Protein AF-A0A1I4VKV7-F1 (afdb_monomer_lite)

Structure (mmCIF, N/CA/C/O backbone):
data_AF-A0A1I4VKV7-F1
#
_entry.id   AF-A0A1I4VKV7-F1
#
loop_
_atom_site.group_PDB
_atom_site.id
_atom_site.type_symbol
_atom_site.label_atom_id
_atom_site.label_alt_id
_atom_site.label_comp_id
_atom_site.label_asym_id
_atom_site.label_entity_id
_atom_site.label_seq_id
_atom_site.pdbx_PDB_ins_code
_atom_site.Cartn_x
_atom_site.Cartn_y
_atom_site.Cartn_z
_atom_site.occupancy
_atom_site.B_iso_or_equiv
_atom_site.auth_seq_id
_atom_site.auth_comp_id
_atom_site.auth_asym_id
_atom_site.auth_atom_id
_atom_site.pdbx_PDB_model_num
ATOM 1 N N . MET A 1 1 ? -0.932 -5.532 -17.128 1.00 35.91 1 MET A N 1
ATOM 2 C CA . MET A 1 1 ? -1.537 -6.774 -16.592 1.00 35.91 1 MET A CA 1
ATOM 3 C C . MET A 1 1 ? -2.870 -6.397 -15.958 1.00 35.91 1 MET A C 1
ATOM 5 O O . MET A 1 1 ? -2.948 -5.360 -15.321 1.00 35.91 1 MET A O 1
ATOM 9 N N . ILE A 1 2 ? -3.934 -7.135 -16.269 1.00 40.56 2 ILE A N 1
ATOM 10 C CA . ILE A 1 2 ? -5.334 -6.765 -16.006 1.00 40.56 2 ILE A CA 1
ATOM 11 C C . ILE A 1 2 ? -5.596 -6.675 -14.499 1.00 40.56 2 ILE A C 1
ATOM 13 O O . ILE A 1 2 ? -5.313 -7.637 -13.786 1.00 40.56 2 ILE A O 1
ATOM 17 N N . LEU A 1 3 ? -6.176 -5.548 -14.067 1.00 49.59 3 LEU A N 1
ATOM 18 C CA . LEU A 1 3 ? -6.742 -5.288 -12.740 1.00 49.59 3 LEU A CA 1
ATOM 19 C C . LEU A 1 3 ? -7.659 -6.441 -12.326 1.00 49.59 3 LEU A C 1
ATOM 21 O O . LEU A 1 3 ? -8.865 -6.422 -12.574 1.00 49.59 3 LEU A O 1
ATOM 25 N N . LYS A 1 4 ? -7.099 -7.481 -11.706 1.00 52.97 4 LYS A N 1
ATOM 26 C CA . LYS A 1 4 ? -7.866 -8.690 -11.398 1.00 52.97 4 LYS A CA 1
ATOM 27 C C . LYS A 1 4 ? -8.897 -8.475 -10.293 1.00 52.97 4 LYS A C 1
ATOM 29 O O . LYS A 1 4 ? -9.607 -9.423 -9.974 1.00 52.97 4 LYS A O 1
ATOM 34 N N . ASN A 1 5 ? -9.032 -7.265 -9.733 1.00 72.25 5 ASN A N 1
ATOM 35 C CA . ASN A 1 5 ? -10.116 -6.975 -8.802 1.00 72.25 5 ASN A CA 1
ATOM 36 C C . ASN A 1 5 ? -10.352 -5.471 -8.507 1.00 72.25 5 ASN A C 1
ATOM 38 O O . ASN A 1 5 ? -10.307 -5.054 -7.351 1.00 72.25 5 ASN A O 1
ATOM 42 N N . GLU A 1 6 ? -10.634 -4.631 -9.518 1.00 81.81 6 GLU A N 1
ATOM 43 C CA . GLU A 1 6 ? -10.930 -3.188 -9.308 1.00 81.81 6 GLU A CA 1
ATOM 44 C C . GLU A 1 6 ? -11.959 -2.931 -8.194 1.00 81.81 6 GLU A C 1
ATOM 46 O O . GLU A 1 6 ? -11.806 -2.015 -7.379 1.00 81.81 6 GLU A O 1
ATOM 51 N N . LYS A 1 7 ? -13.000 -3.773 -8.139 1.00 87.12 7 LYS A N 1
ATOM 52 C CA . LYS A 1 7 ? -14.045 -3.716 -7.116 1.00 87.12 7 LYS A CA 1
ATOM 53 C C . LYS A 1 7 ? -13.469 -3.923 -5.714 1.00 87.12 7 LYS A C 1
ATOM 55 O O . LYS A 1 7 ? -13.688 -3.082 -4.848 1.00 87.12 7 LYS A O 1
ATOM 60 N N . LEU A 1 8 ? -12.682 -4.978 -5.510 1.00 88.56 8 LEU A N 1
ATOM 61 C CA . LEU A 1 8 ? -12.040 -5.263 -4.227 1.00 88.56 8 LEU A CA 1
ATOM 62 C C . LEU A 1 8 ? -11.078 -4.145 -3.806 1.00 88.56 8 LEU A C 1
ATOM 64 O O . LEU A 1 8 ? -11.088 -3.731 -2.650 1.00 88.56 8 LEU A O 1
ATOM 68 N N . HIS A 1 9 ? -10.267 -3.621 -4.731 1.00 89.38 9 HIS A N 1
ATOM 69 C CA . HIS A 1 9 ? -9.362 -2.508 -4.424 1.00 89.38 9 HIS A CA 1
ATOM 70 C C . HIS A 1 9 ? -10.132 -1.281 -3.941 1.00 89.38 9 HIS A C 1
ATOM 72 O O . HIS A 1 9 ? -9.736 -0.637 -2.966 1.00 89.38 9 HIS A O 1
ATOM 78 N N . LYS A 1 10 ? -11.245 -0.968 -4.614 1.00 90.56 10 LYS A N 1
ATOM 79 C CA . LYS A 1 10 ? -12.133 0.125 -4.225 1.00 90.56 10 LYS A CA 1
ATOM 80 C C . LYS A 1 10 ? -12.743 -0.125 -2.845 1.00 90.56 10 LYS A C 1
ATOM 82 O O . LYS A 1 10 ? -12.707 0.784 -2.023 1.00 90.56 10 LYS A O 1
ATOM 87 N N . GLU A 1 11 ? -13.243 -1.329 -2.579 1.00 93.19 11 GLU A N 1
ATOM 88 C CA . GLU A 1 11 ? -13.848 -1.698 -1.292 1.00 93.19 11 GLU A CA 1
ATOM 89 C C . GLU A 1 11 ? -12.845 -1.616 -0.132 1.00 93.19 11 GLU A C 1
ATOM 91 O O . GLU A 1 11 ? -13.139 -1.007 0.898 1.00 93.19 11 GLU A O 1
ATOM 96 N N . ILE A 1 12 ? -11.634 -2.160 -0.307 1.00 93.69 12 ILE A N 1
ATOM 97 C CA . ILE A 1 12 ? -10.568 -2.094 0.704 1.00 93.69 12 ILE A CA 1
ATOM 98 C C . ILE A 1 12 ? -10.178 -0.637 0.966 1.00 93.69 12 ILE A C 1
ATOM 100 O O . ILE A 1 12 ? -10.114 -0.214 2.123 1.00 93.69 12 ILE A O 1
ATOM 104 N N . TYR A 1 13 ? -9.985 0.158 -0.092 1.00 93.06 13 TYR A N 1
ATOM 105 C CA . TYR A 1 13 ? -9.728 1.590 0.040 1.00 93.06 13 TYR A CA 1
ATOM 106 C C . TYR A 1 13 ? -10.848 2.309 0.809 1.00 93.06 13 TYR A C 1
ATOM 108 O O . TYR A 1 13 ? -10.567 3.074 1.734 1.00 93.06 13 TYR A O 1
ATOM 116 N N . GLU A 1 14 ? -12.110 2.085 0.438 1.00 93.88 14 GLU A N 1
ATOM 117 C CA . GLU A 1 14 ? -13.262 2.738 1.066 1.00 93.88 14 GLU A CA 1
ATOM 118 C C . GLU A 1 14 ? -13.357 2.370 2.546 1.00 93.88 14 GLU A C 1
ATOM 120 O O . GLU A 1 14 ? -13.583 3.249 3.383 1.00 93.88 14 GLU A O 1
ATOM 125 N N . LYS A 1 15 ? -13.065 1.112 2.895 1.00 94.00 15 LYS A N 1
ATOM 126 C CA . LYS A 1 15 ? -13.027 0.663 4.286 1.00 94.00 15 LYS A CA 1
ATOM 127 C C . LYS A 1 15 ? -11.924 1.367 5.078 1.00 94.00 15 LYS A C 1
ATOM 129 O O . LYS A 1 15 ? -12.232 1.972 6.103 1.00 94.00 15 LYS A O 1
ATOM 134 N N . ILE A 1 16 ? -10.686 1.398 4.581 1.00 92.69 16 ILE A N 1
ATOM 135 C CA . ILE A 1 16 ? -9.569 2.118 5.228 1.00 92.69 16 ILE A CA 1
ATOM 136 C C . ILE A 1 16 ? -9.897 3.613 5.380 1.00 92.69 16 ILE A C 1
ATOM 138 O O . ILE A 1 16 ? -9.696 4.203 6.447 1.00 92.69 16 ILE A O 1
ATOM 142 N N . SER A 1 17 ? -10.444 4.227 4.326 1.00 92.12 17 SER A N 1
ATOM 143 C CA . SER A 1 17 ? -10.840 5.635 4.332 1.00 92.12 17 SER A CA 1
ATOM 144 C C . SER A 1 17 ? -11.924 5.909 5.374 1.00 92.12 17 SER A C 1
ATOM 146 O O . SER A 1 17 ? -11.853 6.938 6.043 1.00 92.12 17 SER A O 1
ATOM 148 N N . SER A 1 18 ? -12.909 5.018 5.524 1.00 92.75 18 SER A N 1
ATOM 149 C CA . SER A 1 18 ? -13.971 5.150 6.531 1.00 92.75 18 SER A CA 1
ATOM 150 C C . SER A 1 18 ? -13.450 4.981 7.959 1.00 92.75 18 SER A C 1
ATOM 152 O O . SER A 1 18 ? -13.827 5.751 8.835 1.00 92.75 18 SER A O 1
ATOM 154 N N . MET A 1 19 ? -12.531 4.036 8.183 1.00 91.25 19 MET A N 1
ATOM 155 C CA . MET A 1 19 ? -11.998 3.733 9.514 1.00 91.25 19 MET A CA 1
ATOM 156 C C . MET A 1 19 ? -11.124 4.863 10.060 1.00 91.25 19 MET A C 1
ATOM 158 O O . MET A 1 19 ? -11.155 5.148 11.253 1.00 91.25 19 MET A O 1
ATOM 162 N N . TYR A 1 20 ? -10.327 5.504 9.199 1.00 89.44 20 TYR A N 1
ATOM 163 C CA . TYR A 1 20 ? -9.278 6.427 9.648 1.00 89.44 20 TYR A CA 1
ATOM 164 C C . TYR A 1 20 ? -9.369 7.841 9.066 1.00 89.44 20 TYR A C 1
ATOM 166 O O . TYR A 1 20 ? -8.528 8.690 9.394 1.00 89.44 20 TYR A O 1
ATOM 174 N N . GLY A 1 21 ? -10.357 8.115 8.211 1.00 87.31 21 GLY A N 1
ATOM 175 C CA . GLY A 1 21 ? -10.529 9.411 7.548 1.00 87.31 21 GLY A CA 1
ATOM 176 C C . GLY A 1 21 ? -9.414 9.741 6.549 1.00 87.31 21 GLY A C 1
ATOM 177 O O . GLY A 1 21 ? -9.149 10.912 6.283 1.00 87.31 21 GLY A O 1
ATOM 178 N N . ILE A 1 22 ? -8.714 8.728 6.026 1.00 86.62 22 ILE A N 1
ATOM 179 C CA . ILE A 1 22 ? -7.552 8.892 5.141 1.00 86.62 22 ILE A CA 1
ATOM 180 C C . ILE A 1 22 ? -8.019 8.804 3.687 1.00 86.62 22 ILE A C 1
ATOM 182 O O . ILE A 1 22 ? -8.369 7.734 3.197 1.00 86.62 22 ILE A O 1
ATOM 186 N N . LYS A 1 23 ? -7.988 9.930 2.969 1.00 89.38 23 LYS A N 1
ATOM 187 C CA . LYS A 1 23 ? -8.410 10.004 1.561 1.00 89.38 23 LYS A CA 1
ATOM 188 C C . LYS A 1 23 ? -7.207 9.996 0.626 1.00 89.38 23 LYS A C 1
ATOM 190 O O . LYS A 1 23 ? -6.590 11.039 0.442 1.00 89.38 23 LYS A O 1
ATOM 195 N N . PHE A 1 24 ? -6.898 8.866 -0.004 1.00 87.62 24 PHE A N 1
ATOM 196 C CA . PHE A 1 24 ? -5.723 8.704 -0.883 1.00 87.62 24 PHE A CA 1
ATOM 197 C C . PHE A 1 24 ? -5.997 7.948 -2.200 1.00 87.62 24 PHE A C 1
ATOM 199 O O . PHE A 1 24 ? -5.065 7.548 -2.892 1.00 87.62 24 PHE A O 1
ATOM 206 N N . LYS A 1 25 ? -7.274 7.808 -2.597 1.00 87.69 25 LYS A N 1
ATOM 207 C CA . LYS A 1 25 ? -7.693 7.099 -3.826 1.00 87.69 25 LYS A CA 1
ATOM 208 C C . LYS A 1 25 ? -6.964 7.565 -5.084 1.00 87.69 25 LYS A C 1
ATOM 210 O O . LYS A 1 25 ? -6.572 6.752 -5.909 1.00 87.69 25 LYS A O 1
ATOM 215 N N . ALA A 1 26 ? -6.807 8.880 -5.231 1.00 85.44 26 ALA A N 1
ATOM 216 C CA . ALA A 1 26 ? -6.181 9.476 -6.406 1.00 85.44 26 ALA A CA 1
ATOM 217 C C . ALA A 1 26 ? -4.701 9.088 -6.529 1.00 85.44 26 ALA A C 1
ATOM 219 O O . ALA A 1 26 ? -4.215 8.907 -7.637 1.00 85.44 26 ALA A O 1
ATOM 220 N N . GLN A 1 27 ? -4.012 8.931 -5.394 1.00 85.81 27 GLN A N 1
ATOM 221 C CA . GLN A 1 27 ? -2.611 8.518 -5.352 1.00 85.81 27 GLN A CA 1
ATOM 222 C C . GLN A 1 27 ? -2.453 7.007 -5.579 1.00 85.81 27 GLN A C 1
ATOM 224 O O . GLN A 1 27 ? -1.451 6.589 -6.142 1.00 85.81 27 GLN A O 1
ATOM 229 N N . LEU A 1 28 ? -3.446 6.197 -5.186 1.00 86.62 28 LEU A N 1
ATOM 230 C CA . LEU A 1 28 ? -3.481 4.760 -5.494 1.00 86.62 28 LEU A CA 1
ATOM 231 C C . LEU A 1 28 ? -3.716 4.467 -6.979 1.00 86.62 28 LEU A C 1
ATOM 233 O O . LEU A 1 28 ? -3.308 3.412 -7.462 1.00 86.62 28 LEU A O 1
ATOM 237 N N . LYS A 1 29 ? -4.407 5.361 -7.695 1.00 86.31 29 LYS A N 1
ATOM 238 C CA . LYS A 1 29 ? -4.719 5.160 -9.110 1.00 86.31 29 LYS A CA 1
ATOM 239 C C . LYS A 1 29 ? -3.427 5.100 -9.930 1.00 86.31 29 LYS A C 1
ATOM 241 O O . LYS A 1 29 ? -2.612 6.027 -9.881 1.00 86.31 29 LYS A O 1
ATOM 246 N N . ASP A 1 30 ? -3.288 4.023 -10.698 1.00 84.75 30 ASP A N 1
ATOM 247 C CA . ASP A 1 30 ? -2.113 3.720 -11.523 1.00 84.75 30 ASP A CA 1
ATOM 248 C C . ASP A 1 30 ? -0.819 3.587 -10.694 1.00 84.75 30 ASP A C 1
ATOM 250 O O . ASP A 1 30 ? 0.278 3.773 -11.212 1.00 84.75 30 ASP A O 1
ATOM 254 N N . SER A 1 31 ? -0.945 3.316 -9.388 1.00 89.50 31 SER A N 1
ATOM 255 C CA . SER A 1 31 ? 0.186 2.960 -8.527 1.00 89.50 31 SER A CA 1
ATOM 256 C C . SER A 1 31 ? 0.453 1.453 -8.601 1.00 89.50 31 SER A C 1
ATOM 258 O O . SER A 1 31 ? -0.481 0.689 -8.846 1.00 89.50 31 SER A O 1
ATOM 260 N N . PRO A 1 32 ? 1.681 0.999 -8.302 1.00 91.25 32 PRO A N 1
ATOM 261 C CA . PRO A 1 32 ? 2.005 -0.427 -8.255 1.00 91.25 32 PRO A CA 1
ATOM 262 C C . PRO A 1 32 ? 1.440 -1.133 -7.004 1.00 91.25 32 PRO A C 1
ATOM 264 O O . PRO A 1 32 ? 1.747 -2.295 -6.753 1.00 91.25 32 PRO A O 1
ATOM 267 N N . ILE A 1 33 ? 0.641 -0.445 -6.175 1.00 92.25 33 ILE A N 1
ATOM 268 C CA . ILE A 1 33 ? 0.012 -1.046 -4.997 1.00 92.25 33 ILE A CA 1
ATOM 269 C C . ILE A 1 33 ? -1.259 -1.766 -5.416 1.00 92.25 33 ILE A C 1
ATOM 271 O O . ILE A 1 33 ? -2.243 -1.140 -5.819 1.00 92.25 33 ILE A O 1
ATOM 275 N N . GLU A 1 34 ? -1.273 -3.076 -5.193 1.00 91.94 34 GLU A N 1
ATOM 276 C CA . GLU A 1 34 ? -2.446 -3.895 -5.439 1.00 91.94 34 GLU A CA 1
ATOM 277 C C . GLU A 1 34 ? -2.912 -4.634 -4.187 1.00 91.94 34 GLU A C 1
ATOM 279 O O . GLU A 1 34 ? -2.135 -5.337 -3.541 1.00 91.94 34 GLU A O 1
ATOM 284 N N . PHE A 1 35 ? -4.191 -4.480 -3.833 1.00 93.75 35 PHE A N 1
ATOM 285 C CA . PHE A 1 35 ? -4.773 -5.141 -2.670 1.00 93.75 35 PHE A CA 1
ATOM 286 C C . PHE A 1 35 ? -5.344 -6.508 -3.046 1.00 93.75 35 PHE A C 1
ATOM 288 O O . PHE A 1 35 ? -6.061 -6.651 -4.032 1.00 93.75 35 PHE A O 1
ATOM 295 N N . TYR A 1 36 ? -5.098 -7.499 -2.196 1.00 94.06 36 TYR A N 1
ATOM 296 C CA . TYR A 1 36 ? -5.595 -8.861 -2.369 1.00 94.06 36 TYR A CA 1
ATOM 297 C C . TYR A 1 36 ? -6.626 -9.269 -1.317 1.00 94.06 36 TYR A C 1
ATOM 299 O O . TYR A 1 36 ? -7.564 -10.004 -1.615 1.00 94.06 36 TYR A O 1
ATOM 307 N N . LYS A 1 37 ? -6.465 -8.822 -0.068 1.00 94.62 37 LYS A N 1
ATOM 308 C CA . LYS A 1 37 ? -7.399 -9.155 1.011 1.00 94.62 37 LYS A CA 1
ATOM 309 C C . LYS A 1 37 ? -7.335 -8.118 2.119 1.00 94.62 37 LYS A C 1
ATOM 311 O O . LYS A 1 37 ? -6.267 -7.594 2.417 1.00 94.62 37 LYS A O 1
ATOM 316 N N . PHE A 1 38 ? -8.467 -7.887 2.774 1.00 96.44 38 PHE A N 1
ATOM 317 C CA . PHE A 1 38 ? -8.525 -7.167 4.039 1.00 96.44 38 PHE A CA 1
ATOM 318 C C . PHE A 1 38 ? -9.311 -7.996 5.053 1.00 96.44 38 PHE A C 1
ATOM 320 O O . PHE A 1 38 ? -10.353 -8.563 4.722 1.00 96.44 38 PHE A O 1
ATOM 327 N N . SER A 1 39 ? -8.781 -8.167 6.260 1.00 95.94 39 SER A N 1
ATOM 328 C CA . SER A 1 39 ? -9.366 -9.055 7.267 1.00 95.94 39 SER A CA 1
ATOM 329 C C . SER A 1 39 ? -9.169 -8.520 8.673 1.00 95.94 39 SER A C 1
ATOM 331 O O . SER A 1 39 ? -8.154 -7.896 8.972 1.00 95.94 39 SER A O 1
ATOM 333 N N . THR A 1 40 ? -10.129 -8.823 9.537 1.00 95.81 40 THR A N 1
ATOM 334 C CA . THR A 1 40 ? -9.988 -8.687 10.984 1.00 95.81 40 THR A CA 1
ATOM 335 C C . THR A 1 40 ? -9.368 -9.969 11.540 1.00 95.81 40 THR A C 1
ATOM 337 O O . THR A 1 40 ? -9.695 -11.068 11.093 1.00 95.81 40 THR A O 1
ATOM 340 N N . LEU A 1 41 ? -8.449 -9.826 12.487 1.00 95.12 41 LEU A N 1
ATOM 341 C CA . LEU A 1 41 ? -7.753 -10.897 13.182 1.00 95.12 41 LEU A CA 1
ATOM 342 C C . LEU A 1 41 ? -7.971 -10.740 14.683 1.00 95.12 41 LEU A C 1
ATOM 344 O O . LEU A 1 41 ? -7.560 -9.728 15.252 1.00 95.12 41 LEU A O 1
ATOM 348 N N . ASN A 1 42 ? -8.514 -11.776 15.315 1.00 94.69 42 ASN A N 1
ATOM 349 C CA . ASN A 1 42 ? -8.649 -11.847 16.765 1.00 94.69 42 ASN A CA 1
ATOM 350 C C . ASN A 1 42 ? -7.579 -12.779 17.327 1.00 94.69 42 ASN A C 1
ATOM 352 O O . ASN A 1 42 ? -7.457 -13.934 16.916 1.00 94.69 42 ASN A O 1
ATOM 356 N N . ASP A 1 43 ? -6.771 -12.249 18.238 1.00 91.12 43 ASP A N 1
ATOM 357 C CA . ASP A 1 43 ? -5.783 -13.022 18.976 1.00 91.12 43 ASP A CA 1
ATOM 358 C C . ASP A 1 43 ? -6.484 -13.832 20.074 1.00 91.12 43 ASP A C 1
ATOM 360 O O . ASP A 1 43 ? -7.051 -13.255 20.993 1.00 91.12 43 ASP A O 1
ATOM 364 N N . ILE A 1 44 ? -6.454 -15.163 19.978 1.00 92.75 44 ILE A N 1
ATOM 365 C CA . ILE A 1 44 ? -7.228 -16.055 20.862 1.00 92.75 44 ILE A CA 1
ATOM 366 C C . ILE A 1 44 ? -6.746 -15.992 22.321 1.00 92.75 44 ILE A C 1
ATOM 368 O O . ILE A 1 44 ? -7.532 -16.207 23.237 1.00 92.75 44 ILE A O 1
ATOM 372 N N . ILE A 1 45 ? -5.461 -15.708 22.554 1.00 94.31 45 ILE A N 1
ATOM 373 C CA . ILE A 1 45 ? -4.877 -15.717 23.904 1.00 94.31 45 ILE A CA 1
ATOM 374 C C . ILE A 1 45 ? -5.108 -14.374 24.595 1.00 94.31 45 ILE A C 1
ATOM 376 O O . ILE A 1 45 ? -5.405 -14.327 25.785 1.00 94.31 45 ILE A O 1
ATOM 380 N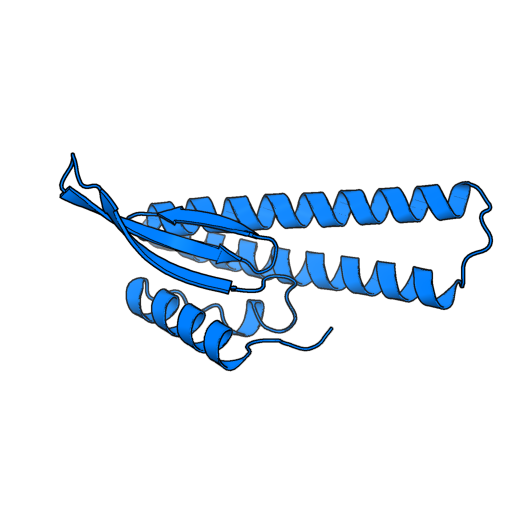 N . SER A 1 46 ? -4.934 -13.276 23.860 1.00 90.06 46 SER A N 1
ATOM 381 C CA . SER A 1 46 ? -5.026 -11.923 24.416 1.00 90.06 46 SER A CA 1
ATOM 382 C C . SER A 1 46 ? -6.371 -11.237 24.188 1.00 90.06 46 SER A C 1
ATOM 384 O O . SER A 1 46 ? -6.552 -10.130 24.691 1.00 90.06 46 SER A O 1
ATOM 386 N N . ASP A 1 47 ? -7.269 -11.864 23.426 1.00 88.25 47 ASP A N 1
ATOM 387 C CA . ASP A 1 47 ? -8.560 -11.326 22.974 1.00 88.25 47 ASP A CA 1
ATOM 388 C C . ASP A 1 47 ? -8.436 -9.952 22.286 1.00 88.25 47 ASP A C 1
ATOM 390 O O . ASP A 1 47 ? -9.298 -9.079 22.364 1.00 88.25 47 ASP A O 1
ATOM 394 N N . LYS A 1 48 ? -7.294 -9.718 21.623 1.00 92.06 48 LYS A N 1
ATOM 395 C CA . LYS A 1 48 ? -6.997 -8.447 20.951 1.00 92.06 48 LYS A CA 1
ATOM 396 C C . LYS A 1 48 ? -7.348 -8.520 19.475 1.00 92.06 48 LYS A C 1
ATOM 398 O O . LYS A 1 48 ? -6.783 -9.326 18.732 1.00 92.06 48 LYS A O 1
ATOM 403 N N . GLU A 1 49 ? -8.195 -7.594 19.042 1.00 94.75 49 GLU A N 1
ATOM 404 C CA . GLU A 1 49 ? -8.491 -7.368 17.630 1.00 94.75 49 GLU A CA 1
ATOM 405 C C . GLU A 1 49 ? -7.335 -6.628 16.929 1.00 94.75 49 GLU A C 1
ATOM 407 O O . GLU A 1 49 ? -6.682 -5.731 17.473 1.00 94.75 49 GLU A O 1
ATOM 412 N N . SER A 1 50 ? -7.071 -7.018 15.688 1.00 96.06 50 SER A N 1
ATOM 413 C CA . SER A 1 50 ? -6.173 -6.339 14.760 1.00 96.06 50 SER A CA 1
ATOM 414 C C . SER A 1 50 ? -6.684 -6.492 13.333 1.00 96.06 50 SER A C 1
ATOM 416 O O . SER A 1 50 ? -7.558 -7.305 13.053 1.00 96.06 50 SER A O 1
ATOM 418 N N . TYR A 1 51 ? -6.120 -5.731 12.411 1.00 96.88 51 TYR A N 1
ATOM 419 C CA . TYR A 1 51 ? -6.441 -5.794 10.997 1.00 96.88 51 TYR A CA 1
ATOM 420 C C . TYR A 1 51 ? -5.230 -6.272 10.199 1.00 96.88 51 TYR A C 1
ATOM 422 O O . TYR A 1 51 ? -4.088 -5.979 10.555 1.00 96.88 51 TYR A O 1
ATOM 430 N N . LEU A 1 52 ? -5.491 -6.994 9.113 1.00 97.31 52 LEU A N 1
ATOM 431 C CA . LEU A 1 52 ? -4.499 -7.520 8.182 1.00 97.31 52 LEU A CA 1
ATOM 432 C C . LEU A 1 52 ? -4.881 -7.129 6.758 1.00 97.31 52 LEU A C 1
ATOM 434 O O . LEU A 1 52 ? -5.944 -7.520 6.271 1.00 97.31 52 LEU A O 1
ATOM 438 N N . ILE A 1 53 ? -3.993 -6.404 6.082 1.00 97.06 53 ILE A N 1
ATOM 439 C CA . ILE A 1 53 ? -4.065 -6.182 4.636 1.00 97.06 53 ILE A CA 1
ATOM 440 C C . ILE A 1 53 ? -3.056 -7.115 3.977 1.00 97.06 53 ILE A C 1
ATOM 442 O O . ILE A 1 53 ? -1.892 -7.120 4.362 1.00 97.06 53 ILE A O 1
ATOM 446 N N . ILE A 1 54 ? -3.506 -7.878 2.984 1.00 96.38 54 ILE A N 1
ATOM 447 C CA . ILE A 1 54 ? -2.659 -8.685 2.102 1.00 96.38 54 ILE A CA 1
ATOM 448 C C . ILE A 1 54 ? -2.656 -8.014 0.731 1.00 96.38 54 ILE A C 1
ATOM 45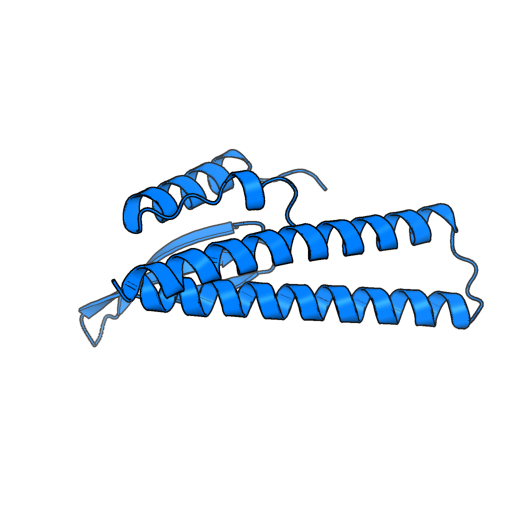0 O O . ILE A 1 54 ? -3.719 -7.654 0.216 1.00 96.38 54 ILE A O 1
ATOM 454 N N . PHE A 1 55 ? -1.476 -7.863 0.145 1.00 95.25 55 PHE A N 1
ATOM 455 C CA . PHE A 1 55 ? -1.258 -7.296 -1.182 1.00 95.25 55 PHE A CA 1
ATOM 456 C C . PHE A 1 55 ? -1.154 -8.402 -2.244 1.00 95.25 55 PHE A C 1
ATOM 458 O O . PHE A 1 55 ? -0.972 -9.578 -1.921 1.00 95.25 55 PHE A O 1
ATOM 465 N N . ALA A 1 56 ? -1.292 -8.057 -3.526 1.00 91.94 56 ALA A N 1
ATOM 466 C CA . ALA A 1 56 ? -1.283 -9.033 -4.625 1.00 91.94 56 ALA A CA 1
ATOM 467 C C . ALA A 1 56 ? 0.034 -9.822 -4.727 1.00 91.94 56 ALA A C 1
ATOM 469 O O . ALA A 1 56 ? 0.037 -10.997 -5.092 1.00 91.94 56 ALA A O 1
ATOM 470 N N . ASN A 1 57 ? 1.143 -9.207 -4.319 1.00 91.00 57 ASN A N 1
ATOM 471 C CA . ASN A 1 57 ? 2.458 -9.837 -4.211 1.00 91.00 57 ASN A CA 1
ATOM 472 C C . ASN A 1 57 ? 2.619 -10.745 -2.971 1.00 91.00 57 ASN A C 1
ATOM 474 O O . ASN A 1 57 ? 3.718 -11.229 -2.719 1.00 91.00 57 ASN A O 1
ATOM 478 N N . LYS A 1 58 ? 1.542 -10.993 -2.211 1.00 91.75 58 LYS A N 1
ATOM 479 C CA . LYS A 1 58 ? 1.492 -11.801 -0.977 1.00 91.75 58 LYS A CA 1
ATOM 480 C C . LYS A 1 58 ? 2.191 -11.191 0.239 1.00 91.75 58 LYS A C 1
ATOM 482 O O . LYS A 1 58 ? 2.185 -11.815 1.300 1.00 91.75 58 LYS A O 1
ATOM 487 N N . GLU A 1 59 ? 2.734 -9.984 0.133 1.00 95.38 59 GLU A N 1
ATOM 488 C CA . GLU A 1 59 ? 3.140 -9.233 1.318 1.00 95.38 59 GLU A CA 1
ATOM 489 C C . GLU A 1 59 ? 1.917 -8.813 2.126 1.00 95.38 59 GLU A C 1
ATOM 491 O O . GLU A 1 59 ? 0.781 -8.798 1.638 1.00 95.38 59 GLU A O 1
ATOM 496 N N . SER A 1 60 ? 2.141 -8.473 3.392 1.00 96.44 60 SER A N 1
ATOM 497 C CA . SER A 1 60 ? 1.055 -8.070 4.269 1.00 96.44 60 SER A CA 1
ATOM 498 C C . SER A 1 60 ? 1.504 -7.065 5.312 1.00 96.44 60 SER A C 1
ATOM 500 O O . SER A 1 60 ? 2.665 -7.050 5.715 1.00 96.44 60 SER A O 1
ATOM 502 N N . ILE A 1 61 ? 0.554 -6.254 5.767 1.00 97.62 61 ILE A N 1
ATOM 503 C CA . ILE A 1 61 ? 0.724 -5.385 6.929 1.00 97.62 61 ILE A CA 1
ATOM 504 C C . ILE A 1 61 ? -0.349 -5.697 7.964 1.00 97.62 61 ILE A C 1
ATOM 506 O O . ILE A 1 61 ? -1.520 -5.902 7.627 1.00 97.62 61 ILE A O 1
ATOM 510 N N . LYS A 1 62 ? 0.056 -5.708 9.235 1.00 96.69 62 LYS A N 1
ATOM 511 C CA . LYS A 1 62 ? -0.825 -5.907 10.386 1.00 96.69 62 LYS A CA 1
ATOM 512 C C . LYS A 1 62 ? -0.829 -4.648 11.243 1.00 96.69 62 LYS A C 1
ATOM 514 O O . LYS A 1 62 ? 0.229 -4.113 11.541 1.00 96.69 62 LYS A O 1
ATOM 519 N N . PHE A 1 63 ? -2.002 -4.194 11.667 1.00 96.31 63 PHE A N 1
ATOM 520 C CA . PHE A 1 63 ? -2.135 -2.988 12.486 1.00 96.31 63 PHE A CA 1
ATOM 521 C C . PHE A 1 63 ? -3.382 -3.050 13.365 1.00 96.31 63 PHE A C 1
ATOM 523 O O . PHE A 1 63 ? -4.380 -3.663 13.003 1.00 96.31 63 PHE A O 1
ATOM 530 N N . ARG A 1 64 ? -3.350 -2.392 14.521 1.00 94.81 64 ARG A N 1
ATOM 531 C CA . ARG A 1 64 ? -4.493 -2.303 15.450 1.00 94.81 64 ARG A CA 1
ATOM 532 C C . ARG A 1 64 ? -5.205 -0.959 15.395 1.00 94.81 64 ARG A C 1
ATOM 534 O O . ARG A 1 64 ? -6.372 -0.847 15.743 1.00 94.81 64 ARG A O 1
ATOM 541 N N . ASN A 1 65 ? -4.497 0.088 14.990 1.00 94.19 65 ASN A N 1
ATOM 542 C CA . ASN A 1 65 ? -4.990 1.459 15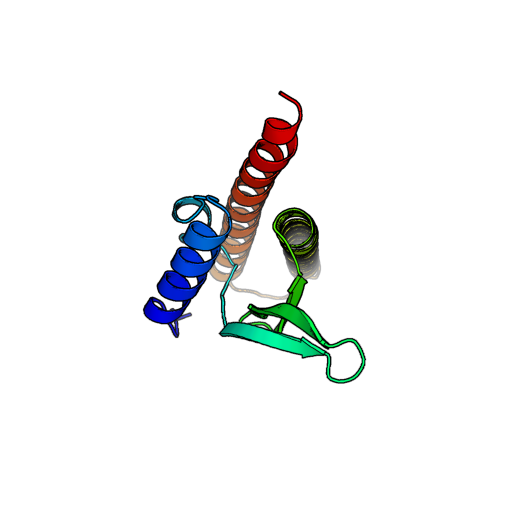.032 1.00 94.19 65 ASN A CA 1
ATOM 543 C C . ASN A 1 65 ? -4.412 2.288 13.879 1.00 94.19 65 ASN A C 1
ATOM 545 O O . ASN A 1 65 ? -3.520 1.850 13.154 1.00 94.19 65 ASN A O 1
ATOM 549 N N . LYS A 1 66 ? -4.899 3.526 13.744 1.00 93.19 66 LYS A N 1
ATOM 550 C CA . LYS A 1 66 ? -4.464 4.468 12.703 1.00 93.19 66 LYS A CA 1
ATOM 551 C C . LYS A 1 66 ? -2.951 4.717 12.700 1.00 93.19 66 LYS A C 1
ATOM 553 O O . LYS A 1 66 ? -2.379 4.889 11.633 1.00 93.19 66 LYS A O 1
ATOM 558 N N . SER A 1 67 ? -2.319 4.792 13.873 1.00 93.06 67 SER A N 1
ATOM 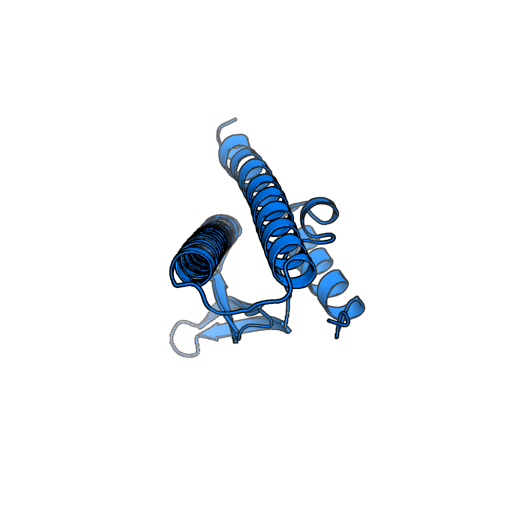559 C CA . SER A 1 67 ? -0.881 5.078 13.975 1.00 93.06 67 SER A CA 1
ATOM 560 C C . SER A 1 67 ? -0.055 3.921 13.419 1.00 93.06 67 SER A C 1
ATOM 562 O O . SER A 1 67 ? 0.815 4.127 12.576 1.00 93.06 67 SER A O 1
ATOM 564 N N . GLU A 1 68 ? -0.396 2.699 13.834 1.00 95.56 68 GLU A N 1
ATOM 565 C CA . GLU A 1 68 ? 0.206 1.472 13.311 1.00 95.56 68 GLU A CA 1
ATOM 566 C C . GLU A 1 68 ? -0.053 1.327 11.810 1.00 95.56 68 GLU A C 1
ATOM 568 O O . GLU A 1 68 ? 0.886 1.078 11.066 1.00 95.56 68 GLU A O 1
ATOM 573 N N . PHE A 1 69 ? -1.279 1.588 11.339 1.00 95.38 69 PHE A N 1
ATOM 574 C CA . PHE A 1 69 ? -1.586 1.560 9.907 1.00 95.38 69 PHE A CA 1
ATOM 575 C C . PHE A 1 69 ? -0.678 2.499 9.109 1.00 95.38 69 PHE A C 1
ATOM 577 O O . PHE A 1 69 ? -0.067 2.074 8.134 1.00 95.38 69 PHE A O 1
ATOM 584 N N . LEU A 1 70 ? -0.570 3.769 9.522 1.00 94.19 70 LEU A N 1
ATOM 585 C CA . LEU A 1 70 ? 0.270 4.747 8.829 1.00 94.19 70 LEU A CA 1
ATOM 586 C C . LEU A 1 70 ? 1.730 4.289 8.794 1.00 94.19 70 LEU A C 1
ATOM 588 O O . LEU A 1 70 ? 2.353 4.346 7.739 1.00 94.19 70 LEU A O 1
ATOM 592 N N . LYS A 1 71 ? 2.258 3.808 9.925 1.00 95.31 71 LYS A N 1
ATOM 593 C CA . LYS A 1 71 ? 3.639 3.331 10.024 1.00 95.31 71 LYS A CA 1
ATOM 594 C C . LYS A 1 71 ? 3.890 2.135 9.102 1.00 95.31 71 LYS A C 1
ATOM 596 O O . LYS A 1 71 ? 4.800 2.192 8.281 1.00 95.31 71 LYS A O 1
ATOM 601 N N . GLU A 1 72 ? 3.091 1.079 9.230 1.00 96.94 72 GLU A N 1
ATOM 602 C CA . GLU A 1 72 ? 3.291 -0.167 8.485 1.00 96.94 72 GLU A CA 1
ATOM 603 C C . GLU A 1 72 ? 3.045 0.029 6.983 1.00 96.94 72 GLU A C 1
ATOM 605 O O . GLU A 1 72 ? 3.804 -0.475 6.160 1.00 96.94 72 GLU A O 1
ATOM 610 N N . PHE A 1 73 ? 2.042 0.829 6.604 1.00 95.62 73 PHE A N 1
ATOM 611 C CA . PHE A 1 73 ? 1.769 1.131 5.199 1.00 95.62 73 PHE A CA 1
ATOM 612 C C . PHE A 1 73 ? 2.863 1.998 4.566 1.00 95.62 73 PHE A C 1
ATOM 614 O O . PHE A 1 73 ? 3.266 1.737 3.435 1.00 95.62 73 PHE A O 1
ATOM 621 N N . MET A 1 74 ? 3.390 2.998 5.284 1.00 95.06 74 MET A N 1
ATOM 622 C CA . MET A 1 74 ? 4.547 3.762 4.804 1.00 95.06 74 MET A CA 1
ATOM 623 C C . MET A 1 74 ? 5.778 2.865 4.655 1.00 95.06 74 MET A C 1
ATOM 625 O O . MET A 1 74 ? 6.446 2.944 3.631 1.00 95.06 74 MET A O 1
ATOM 629 N N . ASN A 1 75 ? 6.047 1.982 5.626 1.00 96.81 75 ASN A N 1
ATOM 630 C CA . ASN A 1 75 ? 7.159 1.032 5.551 1.00 96.81 75 ASN A CA 1
ATOM 631 C C . ASN A 1 75 ? 7.048 0.116 4.323 1.00 96.81 75 ASN A C 1
ATOM 633 O O . ASN A 1 75 ? 8.004 -0.014 3.566 1.00 96.81 75 ASN A O 1
ATOM 637 N N . TYR A 1 76 ? 5.855 -0.432 4.073 1.00 96.88 76 TYR A N 1
ATOM 638 C CA . TYR A 1 76 ? 5.566 -1.196 2.859 1.00 96.88 76 TYR A CA 1
ATOM 639 C C . TYR A 1 76 ? 5.885 -0.395 1.585 1.00 96.88 76 TYR A C 1
ATOM 641 O O . TYR A 1 76 ? 6.537 -0.909 0.678 1.00 96.88 76 TYR A O 1
ATOM 649 N N . ILE A 1 77 ? 5.486 0.880 1.521 1.00 95.75 77 ILE A N 1
ATOM 650 C CA . ILE A 1 77 ? 5.785 1.728 0.359 1.00 95.75 77 ILE A CA 1
ATOM 651 C C . ILE A 1 77 ? 7.291 1.963 0.198 1.00 95.75 77 ILE A C 1
ATOM 653 O O . ILE A 1 77 ? 7.784 1.888 -0.926 1.00 95.75 77 ILE A O 1
ATOM 657 N N . TYR A 1 78 ? 8.028 2.220 1.284 1.00 96.12 78 TYR A N 1
ATOM 658 C CA . TYR A 1 78 ? 9.485 2.369 1.217 1.00 96.12 78 TYR A CA 1
ATOM 659 C C . TYR A 1 78 ? 10.152 1.108 0.659 1.00 96.12 78 TYR A C 1
ATOM 661 O O . TYR A 1 78 ? 10.976 1.215 -0.247 1.00 96.12 78 TYR A O 1
ATOM 669 N N . CYS A 1 79 ? 9.750 -0.081 1.121 1.00 95.56 79 CYS A N 1
ATOM 670 C CA . CYS A 1 79 ? 10.242 -1.345 0.568 1.00 95.56 79 CYS A CA 1
ATOM 671 C C . CYS A 1 79 ? 9.960 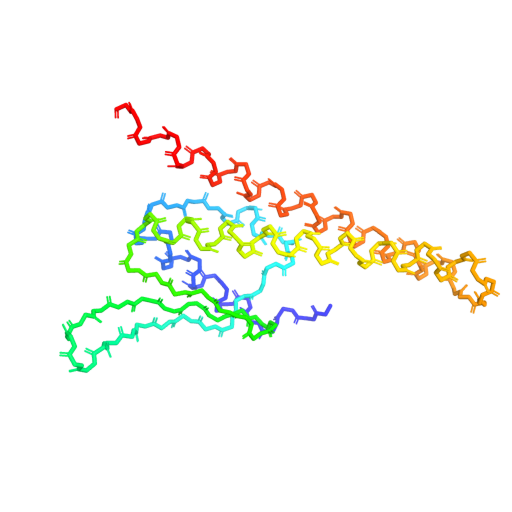-1.459 -0.938 1.00 95.56 79 CYS A C 1
ATOM 673 O O . CYS A 1 79 ? 10.851 -1.825 -1.699 1.00 95.56 79 CYS A O 1
ATOM 675 N N . LYS A 1 80 ? 8.763 -1.063 -1.392 1.00 95.00 80 LYS A N 1
ATOM 676 C CA . LYS A 1 80 ? 8.415 -1.083 -2.822 1.00 95.00 80 LYS A CA 1
ATOM 677 C C . LYS A 1 80 ? 9.224 -0.103 -3.663 1.00 95.00 80 LYS A C 1
ATOM 679 O O . LYS A 1 80 ? 9.561 -0.422 -4.797 1.00 95.00 80 LYS A O 1
ATOM 684 N N . ILE A 1 81 ? 9.553 1.071 -3.128 1.00 95.00 81 ILE A N 1
ATOM 685 C CA . ILE A 1 81 ? 10.439 2.017 -3.818 1.00 95.00 81 ILE A CA 1
ATOM 686 C C . ILE A 1 81 ? 11.835 1.407 -3.978 1.00 95.00 81 ILE A C 1
ATOM 688 O O . ILE A 1 81 ? 12.359 1.418 -5.088 1.00 95.00 81 ILE A O 1
ATOM 692 N N . LEU A 1 82 ? 12.390 0.811 -2.917 1.00 95.06 82 LEU A N 1
ATOM 693 C CA . LEU A 1 82 ? 13.698 0.146 -2.968 1.00 95.06 82 LEU A CA 1
ATOM 694 C C . LEU A 1 82 ? 13.717 -1.028 -3.960 1.00 95.06 82 LEU A C 1
ATOM 696 O O . LEU A 1 82 ? 14.695 -1.221 -4.676 1.00 95.06 82 LEU A O 1
ATOM 700 N N . GLU A 1 83 ? 12.633 -1.802 -4.048 1.00 94.31 83 GLU A N 1
ATOM 701 C CA . GLU A 1 83 ? 12.497 -2.854 -5.062 1.00 94.31 83 GLU A CA 1
ATOM 702 C C . GLU A 1 83 ? 12.534 -2.293 -6.487 1.00 94.31 83 GLU A C 1
ATOM 704 O O . GLU A 1 83 ? 13.237 -2.840 -7.335 1.00 94.31 83 GLU A O 1
ATOM 709 N N . LEU A 1 84 ? 11.826 -1.190 -6.746 1.00 93.38 84 LEU A N 1
ATOM 710 C CA . LEU A 1 84 ? 11.842 -0.513 -8.045 1.00 93.38 84 LEU A CA 1
ATOM 711 C C . LEU A 1 84 ? 13.228 0.068 -8.377 1.00 93.38 84 LEU A C 1
ATOM 713 O O . LEU A 1 84 ? 13.665 -0.013 -9.522 1.00 93.38 84 LEU A O 1
ATOM 717 N N . GLU A 1 85 ? 13.945 0.608 -7.387 1.00 93.12 85 GLU A N 1
ATOM 718 C CA . GLU A 1 85 ? 15.332 1.075 -7.556 1.00 93.12 85 GLU A CA 1
ATOM 719 C C . GLU A 1 85 ? 16.280 -0.080 -7.903 1.00 93.12 85 GLU A C 1
ATOM 721 O O . GLU A 1 85 ? 17.102 0.036 -8.813 1.00 93.12 85 GLU A O 1
ATOM 726 N N . ASN A 1 86 ? 16.134 -1.224 -7.232 1.00 93.44 86 ASN A N 1
ATOM 727 C CA . ASN A 1 86 ? 16.915 -2.417 -7.545 1.00 93.44 86 ASN A CA 1
ATOM 728 C C . ASN A 1 86 ? 16.612 -2.932 -8.959 1.00 93.44 86 ASN A C 1
ATOM 730 O O . ASN A 1 86 ? 17.542 -3.223 -9.708 1.00 93.44 86 ASN A O 1
ATOM 734 N N . GLN A 1 87 ? 15.337 -2.968 -9.361 1.00 91.75 87 GLN A N 1
ATOM 735 C CA . GLN A 1 87 ? 14.935 -3.336 -10.724 1.00 91.75 87 GLN A CA 1
ATOM 736 C C . GLN A 1 87 ? 15.534 -2.391 -11.773 1.00 91.75 87 GLN A C 1
ATOM 738 O O . GLN A 1 87 ? 16.029 -2.849 -12.802 1.00 91.75 87 GLN A O 1
ATOM 743 N N . PHE A 1 88 ? 15.549 -1.085 -11.498 1.00 90.75 88 PHE A N 1
ATOM 744 C CA . PHE A 1 88 ? 16.175 -0.092 -12.371 1.00 90.75 88 PHE A CA 1
ATOM 745 C C . PHE A 1 88 ? 17.679 -0.351 -12.543 1.00 90.75 88 PHE A C 1
ATOM 747 O O . PHE A 1 88 ? 18.189 -0.374 -13.664 1.00 90.75 88 PHE A O 1
ATOM 754 N N . ASN A 1 89 ? 18.386 -0.598 -11.438 1.00 89.19 89 ASN A N 1
ATOM 755 C CA . ASN A 1 89 ? 19.821 -0.883 -11.453 1.00 89.19 89 ASN A CA 1
ATOM 756 C C . ASN A 1 89 ? 20.140 -2.191 -12.189 1.00 89.19 89 ASN A C 1
ATOM 758 O O . ASN A 1 89 ? 21.099 -2.254 -12.959 1.00 89.19 89 ASN A O 1
ATOM 762 N N . GLU A 1 90 ? 19.327 -3.231 -11.994 1.00 88.12 90 GLU A N 1
ATOM 763 C CA . GLU A 1 90 ? 19.458 -4.480 -12.742 1.00 88.12 90 GLU A CA 1
ATOM 764 C C . GLU A 1 90 ? 19.265 -4.279 -14.246 1.00 88.12 90 GLU A C 1
ATOM 766 O O . GLU A 1 90 ? 20.032 -4.839 -15.029 1.00 88.12 90 GLU A O 1
ATOM 771 N N . LEU A 1 91 ? 18.273 -3.483 -14.659 1.00 86.19 91 LEU A N 1
ATOM 772 C CA . LEU A 1 91 ? 18.035 -3.178 -16.071 1.00 86.19 91 LEU A CA 1
ATOM 773 C C . LEU A 1 91 ? 19.230 -2.458 -16.702 1.00 86.19 91 LEU A C 1
ATOM 775 O O . LEU A 1 91 ? 19.719 -2.907 -17.739 1.00 86.19 91 LEU A O 1
ATOM 779 N N . ASN A 1 92 ? 19.781 -1.444 -16.028 1.00 82.12 92 ASN A N 1
ATOM 780 C CA . ASN A 1 92 ? 20.978 -0.736 -16.496 1.00 82.12 92 ASN A CA 1
ATOM 781 C C . ASN A 1 92 ? 22.187 -1.675 -16.647 1.00 82.12 92 ASN A C 1
ATOM 783 O O . ASN A 1 92 ? 22.918 -1.622 -17.637 1.00 82.12 92 ASN A O 1
ATOM 787 N N . ASN A 1 93 ? 22.387 -2.581 -15.686 1.00 80.69 93 ASN A N 1
ATOM 788 C CA . ASN A 1 93 ? 23.488 -3.545 -15.732 1.00 80.69 93 ASN A CA 1
ATOM 789 C C . ASN A 1 93 ? 23.309 -4.587 -16.853 1.00 80.69 93 ASN A C 1
ATOM 791 O O . ASN A 1 93 ? 24.291 -5.069 -17.420 1.00 80.69 93 ASN A O 1
ATOM 795 N N . ARG A 1 94 ? 22.063 -4.938 -17.202 1.00 72.81 94 ARG A N 1
ATOM 796 C CA . ARG A 1 94 ? 21.756 -5.835 -18.330 1.00 72.81 94 ARG A CA 1
ATOM 797 C C . ARG A 1 94 ? 22.026 -5.171 -19.681 1.00 72.81 94 ARG A C 1
ATOM 799 O O . ARG A 1 94 ? 22.536 -5.854 -20.569 1.00 72.81 94 ARG A O 1
ATOM 806 N N . GLU A 1 95 ? 21.738 -3.875 -19.826 1.00 61.69 95 GLU A N 1
ATOM 807 C CA . GLU A 1 95 ? 22.111 -3.102 -21.022 1.00 61.69 95 GLU A CA 1
ATOM 808 C C . GLU A 1 95 ? 23.634 -3.020 -21.194 1.00 61.69 95 GLU A C 1
ATOM 810 O O . GLU A 1 95 ? 24.149 -3.224 -22.295 1.00 61.69 95 GLU A O 1
ATOM 815 N N . TYR A 1 96 ? 24.362 -2.794 -20.095 1.00 58.88 96 TYR A N 1
ATOM 816 C CA . TYR A 1 96 ? 25.823 -2.683 -20.099 1.00 58.88 96 TYR A CA 1
ATOM 817 C C . TYR A 1 96 ? 26.527 -3.969 -20.567 1.00 58.88 96 TYR A C 1
ATOM 819 O O . TYR A 1 96 ? 27.533 -3.912 -21.272 1.00 58.88 96 TYR A O 1
ATOM 827 N N . ASN A 1 97 ? 25.969 -5.141 -20.245 1.00 64.81 97 ASN A N 1
ATOM 828 C CA . ASN A 1 97 ? 26.555 -6.446 -20.575 1.00 64.81 97 ASN A CA 1
ATOM 829 C C . ASN A 1 97 ? 26.306 -6.918 -22.026 1.00 64.81 97 ASN A C 1
ATOM 831 O O . ASN A 1 97 ? 26.579 -8.074 -22.351 1.00 64.81 97 ASN A O 1
ATOM 835 N N . GLY A 1 98 ? 25.788 -6.059 -22.914 1.00 57.41 98 GLY A N 1
ATOM 836 C CA . GLY A 1 98 ? 25.749 -6.319 -24.361 1.00 57.41 98 GLY A CA 1
ATOM 837 C C . GLY A 1 98 ? 24.769 -7.408 -24.820 1.00 57.41 98 GLY A C 1
ATOM 838 O O . GLY A 1 98 ? 24.841 -7.865 -25.963 1.00 57.41 98 GLY A O 1
ATOM 839 N N . MET A 1 99 ? 23.839 -7.832 -23.963 1.00 61.62 99 MET A N 1
ATOM 840 C CA . MET A 1 99 ? 22.754 -8.731 -24.357 1.00 61.62 99 MET A CA 1
ATOM 841 C C . MET A 1 99 ? 21.814 -8.010 -25.341 1.00 61.62 99 MET A C 1
ATOM 843 O O . MET A 1 99 ? 21.339 -6.909 -25.070 1.00 61.62 99 MET A O 1
ATOM 847 N N . LYS A 1 100 ? 21.534 -8.621 -26.503 1.00 58.00 100 LYS A N 1
ATOM 848 C CA . LYS A 1 100 ? 20.589 -8.073 -27.492 1.00 58.00 100 LYS A CA 1
ATOM 849 C C . LYS A 1 100 ? 19.163 -8.131 -26.943 1.00 58.00 100 LYS A C 1
ATOM 851 O O . LYS A 1 100 ? 18.494 -9.155 -27.058 1.00 58.00 100 LYS A O 1
ATOM 856 N N . TYR A 1 101 ? 18.701 -7.016 -26.401 1.00 65.56 101 TYR A N 1
ATOM 857 C CA . TYR A 1 101 ? 17.315 -6.806 -26.005 1.00 65.56 101 TYR A CA 1
ATOM 858 C C . TYR A 1 101 ? 16.624 -5.815 -26.945 1.00 65.56 101 TYR A C 1
ATOM 860 O O . TYR A 1 101 ? 17.265 -4.976 -27.582 1.00 65.56 101 TYR A O 1
ATOM 868 N N . ASP A 1 102 ? 15.301 -5.921 -27.036 1.00 78.88 102 ASP A N 1
ATOM 869 C CA . ASP A 1 102 ? 14.476 -4.927 -27.714 1.00 78.88 102 ASP A CA 1
ATOM 870 C C . ASP A 1 102 ? 14.534 -3.603 -26.936 1.00 78.88 102 ASP A C 1
ATOM 872 O O . ASP A 1 102 ? 14.055 -3.513 -25.803 1.00 78.88 102 ASP A O 1
ATOM 876 N N . LYS A 1 103 ? 15.125 -2.573 -27.553 1.00 78.19 103 LYS A N 1
ATOM 877 C CA . LYS A 1 103 ? 15.269 -1.232 -26.968 1.00 78.19 103 LYS A CA 1
ATOM 878 C C . LYS A 1 103 ? 13.926 -0.628 -26.562 1.00 78.19 103 LYS A C 1
ATOM 880 O O . LYS A 1 103 ? 13.860 0.063 -25.550 1.00 78.19 103 LYS A O 1
ATOM 885 N N . ASN A 1 104 ? 12.858 -0.910 -27.310 1.00 82.94 104 ASN A N 1
ATOM 886 C CA . ASN A 1 104 ? 11.526 -0.411 -26.977 1.00 82.94 104 ASN A CA 1
ATOM 887 C C . ASN A 1 104 ? 11.011 -1.063 -25.692 1.00 82.94 104 ASN A C 1
ATOM 889 O O . ASN A 1 104 ? 10.414 -0.395 -24.855 1.00 82.94 104 ASN A O 1
ATOM 893 N N . ASN A 1 105 ? 11.281 -2.356 -25.507 1.00 83.31 105 ASN A N 1
ATOM 894 C CA . ASN A 1 105 ? 10.881 -3.076 -24.304 1.00 83.31 105 ASN A CA 1
ATOM 895 C C . ASN A 1 105 ? 11.643 -2.599 -23.057 1.00 83.31 105 ASN A C 1
ATOM 897 O O . ASN A 1 105 ? 11.062 -2.519 -21.978 1.00 83.31 105 ASN A O 1
ATOM 901 N N . ILE A 1 106 ? 12.932 -2.269 -23.187 1.00 82.50 106 ILE A N 1
ATOM 902 C CA . ILE A 1 106 ? 13.710 -1.716 -22.067 1.00 82.50 106 ILE A CA 1
ATOM 903 C C . ILE A 1 106 ? 13.242 -0.299 -21.725 1.00 82.50 106 ILE A C 1
ATOM 905 O O . ILE A 1 106 ? 12.994 -0.001 -20.558 1.00 82.50 106 I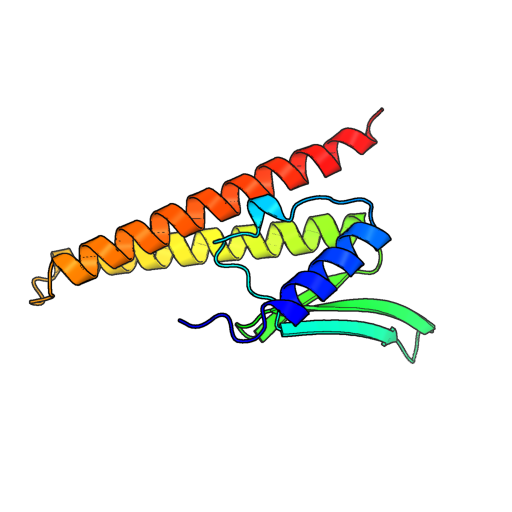LE A O 1
ATOM 909 N N . PHE A 1 107 ? 13.031 0.546 -22.739 1.00 85.69 107 PHE A N 1
ATOM 910 C CA . PHE A 1 107 ? 12.476 1.885 -22.546 1.00 85.69 107 PHE A CA 1
ATOM 911 C C . PHE A 1 107 ? 11.129 1.843 -21.808 1.00 85.69 107 PHE A C 1
ATOM 913 O O . PHE A 1 107 ? 10.949 2.551 -20.820 1.00 85.69 107 PHE A O 1
ATOM 920 N N . MET A 1 108 ? 10.210 0.962 -22.226 1.00 87.69 108 MET A N 1
ATOM 921 C CA . MET A 1 108 ? 8.922 0.796 -21.543 1.00 87.69 108 MET A CA 1
ATOM 922 C C . MET A 1 108 ? 9.083 0.354 -20.082 1.00 87.69 108 MET A C 1
ATOM 924 O O . MET A 1 108 ? 8.386 0.877 -19.219 1.00 87.69 108 MET A O 1
ATOM 928 N N . GLN A 1 109 ? 10.019 -0.550 -19.778 1.00 87.06 109 GLN A N 1
ATOM 929 C CA . GLN A 1 109 ? 10.278 -0.971 -18.395 1.00 87.06 109 GLN A CA 1
ATOM 930 C C . GLN A 1 109 ? 10.824 0.172 -17.526 1.00 87.06 109 GLN A C 1
ATOM 932 O O . GLN A 1 109 ? 10.406 0.315 -16.377 1.00 87.06 109 GLN A O 1
ATOM 937 N N . HIS A 1 110 ? 11.710 1.021 -18.058 1.00 89.56 110 HIS A N 1
ATOM 938 C CA . HIS A 1 110 ? 12.167 2.214 -17.338 1.00 89.56 110 HIS A CA 1
ATOM 939 C C . HIS A 1 110 ? 11.024 3.197 -17.062 1.00 89.56 110 HIS A C 1
ATOM 941 O O . HIS A 1 110 ? 10.916 3.698 -15.942 1.00 89.56 110 HIS A O 1
ATOM 947 N N . GLU A 1 111 ? 10.149 3.430 -18.043 1.00 91.38 111 GLU A N 1
ATOM 948 C CA . GLU A 1 111 ? 8.965 4.284 -17.878 1.00 91.38 111 GLU A CA 1
ATOM 949 C C . GLU A 1 111 ? 8.001 3.725 -16.818 1.00 91.38 111 GLU A C 1
ATOM 951 O O . GLU A 1 111 ? 7.525 4.466 -15.953 1.00 91.38 111 GLU A O 1
ATOM 956 N N . GLU A 1 112 ? 7.745 2.412 -16.831 1.00 89.25 112 GLU A N 1
ATOM 957 C CA . GLU A 1 112 ? 6.906 1.741 -15.830 1.00 89.25 112 GLU A CA 1
ATOM 958 C C . GLU A 1 112 ? 7.478 1.892 -14.414 1.00 89.25 112 GLU A C 1
ATOM 960 O O . GLU A 1 112 ? 6.745 2.259 -13.487 1.00 89.25 112 GLU A O 1
ATOM 965 N N . ILE A 1 113 ? 8.788 1.679 -14.250 1.00 91.75 113 ILE A N 1
ATOM 966 C CA . ILE A 1 113 ? 9.485 1.847 -12.970 1.00 91.75 113 ILE A CA 1
ATOM 967 C C . ILE A 1 113 ? 9.410 3.300 -12.495 1.00 91.75 113 ILE A C 1
ATOM 969 O O . ILE A 1 113 ? 9.021 3.554 -11.350 1.00 91.75 113 ILE A O 1
ATOM 973 N N . GLY A 1 114 ? 9.732 4.258 -13.369 1.00 90.56 114 GLY A N 1
ATOM 974 C CA . GLY A 1 114 ? 9.728 5.683 -13.043 1.00 90.56 114 GLY A CA 1
ATOM 975 C C . GLY A 1 114 ? 8.340 6.180 -12.632 1.00 90.56 114 GLY A C 1
ATOM 976 O O . GLY A 1 114 ? 8.187 6.829 -11.590 1.00 90.56 114 GLY A O 1
ATOM 977 N N . ASN A 1 115 ? 7.299 5.813 -13.389 1.00 92.19 115 ASN A N 1
ATOM 978 C CA . ASN A 1 115 ? 5.916 6.127 -13.028 1.00 92.19 115 ASN A CA 1
ATOM 979 C C . ASN A 1 115 ? 5.518 5.463 -11.697 1.00 92.19 115 ASN A C 1
ATOM 981 O O . ASN A 1 115 ? 4.913 6.113 -10.838 1.00 92.19 115 ASN A O 1
ATOM 985 N N . GLY A 1 116 ? 5.904 4.201 -11.484 1.00 92.19 116 GLY A N 1
ATOM 986 C CA . GLY A 1 116 ? 5.669 3.485 -10.232 1.00 92.19 116 GLY A CA 1
ATOM 987 C C . GLY A 1 116 ? 6.262 4.213 -9.022 1.00 92.19 116 GLY A C 1
ATOM 988 O O . GLY A 1 116 ? 5.543 4.519 -8.066 1.00 92.19 116 GLY A O 1
ATOM 989 N N . GLN A 1 117 ? 7.546 4.575 -9.088 1.00 92.69 117 GLN A N 1
ATOM 990 C CA . GLN A 1 117 ? 8.237 5.323 -8.033 1.00 92.69 117 GLN A CA 1
ATOM 991 C C . GLN A 1 117 ? 7.597 6.690 -7.785 1.00 92.69 117 GLN A C 1
ATOM 993 O O . GLN A 1 117 ? 7.388 7.082 -6.634 1.00 92.69 117 GLN A O 1
ATOM 998 N N . TYR A 1 118 ? 7.247 7.421 -8.846 1.00 93.75 118 TYR A N 1
ATOM 999 C CA . TYR A 1 118 ? 6.586 8.719 -8.732 1.00 93.75 118 TYR A CA 1
ATOM 1000 C C . TYR A 1 118 ? 5.266 8.618 -7.955 1.00 93.75 118 TYR A C 1
ATOM 1002 O O . TYR A 1 118 ? 5.023 9.393 -7.023 1.00 93.75 118 TYR A O 1
ATOM 1010 N N . LYS A 1 119 ? 4.432 7.624 -8.283 1.00 93.50 119 LYS A N 1
ATOM 1011 C CA . LYS A 1 119 ? 3.149 7.379 -7.608 1.00 93.50 119 LYS A CA 1
ATOM 1012 C C . LYS A 1 119 ? 3.338 6.994 -6.145 1.00 93.50 119 LYS A C 1
ATOM 1014 O O . LYS A 1 119 ? 2.684 7.577 -5.279 1.00 93.50 119 LYS A O 1
ATOM 1019 N N . LEU A 1 120 ? 4.257 6.076 -5.852 1.00 94.44 120 LEU A N 1
ATOM 1020 C CA . LEU A 1 120 ? 4.572 5.672 -4.479 1.00 94.44 120 LEU A CA 1
ATOM 1021 C C . LEU A 1 120 ? 5.052 6.860 -3.630 1.00 94.44 120 LEU A C 1
ATOM 1023 O O . LEU A 1 120 ? 4.565 7.062 -2.515 1.00 94.44 120 LEU A O 1
ATOM 1027 N N . ASN A 1 121 ? 5.905 7.718 -4.191 1.00 93.88 121 ASN A N 1
ATOM 1028 C CA . ASN A 1 121 ? 6.357 8.942 -3.531 1.00 93.88 121 ASN A CA 1
ATOM 1029 C C . ASN A 1 121 ? 5.215 9.937 -3.257 1.00 93.88 121 ASN A C 1
ATOM 1031 O O . ASN A 1 121 ? 5.198 10.581 -2.206 1.00 93.88 121 ASN A O 1
ATOM 1035 N N . GLN A 1 122 ? 4.225 10.060 -4.151 1.00 93.94 122 GLN A N 1
ATOM 1036 C CA . GLN A 1 122 ? 3.032 10.868 -3.862 1.00 93.94 122 GLN A CA 1
ATOM 1037 C C . GLN A 1 122 ? 2.219 10.310 -2.689 1.00 93.94 122 GLN A C 1
ATOM 1039 O O . GLN A 1 122 ? 1.678 11.086 -1.895 1.00 93.94 122 GLN A O 1
ATOM 1044 N N . ILE A 1 123 ? 2.113 8.980 -2.580 1.00 92.75 123 ILE A N 1
ATOM 1045 C CA . ILE A 1 123 ? 1.426 8.340 -1.456 1.00 92.75 123 ILE A CA 1
ATOM 1046 C C . ILE A 1 123 ? 2.177 8.645 -0.155 1.00 92.75 123 ILE A C 1
ATOM 1048 O O . ILE A 1 123 ? 1.544 9.111 0.791 1.00 92.75 123 ILE A O 1
ATOM 1052 N N . LEU A 1 124 ? 3.506 8.479 -0.120 1.00 93.25 124 LEU A N 1
ATOM 1053 C CA . LEU A 1 124 ? 4.322 8.790 1.063 1.00 93.25 124 LEU A CA 1
ATOM 1054 C C . LEU A 1 124 ? 4.150 10.234 1.526 1.00 93.25 124 LEU A C 1
ATOM 1056 O O . LEU A 1 124 ? 3.749 10.453 2.669 1.00 93.25 124 LEU A O 1
ATOM 1060 N N . LYS A 1 125 ? 4.332 11.209 0.625 1.00 92.25 125 LYS A N 1
ATOM 1061 C CA . LYS A 1 125 ? 4.143 12.637 0.940 1.00 92.25 125 LYS A CA 1
ATOM 1062 C C . LYS A 1 125 ? 2.773 12.896 1.554 1.00 92.25 125 LYS A C 1
ATOM 1064 O O . LYS A 1 125 ? 2.628 13.644 2.517 1.00 92.25 125 LYS A O 1
ATOM 1069 N N . LYS A 1 126 ? 1.734 12.245 1.027 1.00 89.81 126 LYS A N 1
ATOM 1070 C CA . LYS A 1 126 ? 0.382 12.385 1.563 1.00 89.81 126 LYS A CA 1
ATOM 1071 C C . LYS A 1 126 ? 0.241 11.773 2.957 1.00 89.81 126 LYS A C 1
ATOM 1073 O O . LYS A 1 126 ? -0.405 12.370 3.816 1.00 89.81 126 LYS A O 1
ATOM 1078 N N . PHE A 1 127 ? 0.855 10.623 3.208 1.00 89.38 127 PHE A N 1
ATOM 1079 C CA . PHE A 1 127 ? 0.835 9.972 4.518 1.00 89.38 127 PHE A CA 1
ATOM 1080 C C . PHE A 1 127 ? 1.633 10.747 5.575 1.00 89.38 127 PHE A C 1
ATOM 1082 O O . PHE A 1 127 ? 1.172 10.861 6.712 1.00 89.38 127 PHE A O 1
ATOM 1089 N N . GLU A 1 128 ? 2.736 11.389 5.191 1.00 89.12 128 GLU A N 1
ATOM 1090 C CA . GLU A 1 128 ? 3.479 12.318 6.051 1.00 89.12 128 GLU A CA 1
ATOM 1091 C C . GLU A 1 128 ? 2.604 13.499 6.498 1.00 89.12 128 GLU A C 1
ATOM 1093 O O . GLU A 1 128 ? 2.568 13.823 7.686 1.00 89.12 128 GLU A O 1
ATOM 1098 N N . THR A 1 129 ? 1.791 14.077 5.600 1.00 88.00 129 THR A N 1
ATOM 1099 C CA . THR A 1 129 ? 0.847 15.140 6.006 1.00 88.00 129 THR A CA 1
ATOM 1100 C C . THR A 1 129 ? -0.194 14.657 7.019 1.00 88.00 129 THR A C 1
ATOM 1102 O O . THR A 1 129 ? -0.586 15.413 7.906 1.00 88.00 129 THR A O 1
ATOM 1105 N N . PHE A 1 130 ? -0.634 13.395 6.939 1.00 83.56 130 PHE A N 1
ATOM 1106 C CA . PHE A 1 130 ? -1.569 12.827 7.917 1.00 83.56 130 PHE A CA 1
ATOM 1107 C C . PHE A 1 130 ? -0.918 12.547 9.271 1.00 83.56 130 PHE A C 1
ATOM 1109 O O . PHE A 1 130 ? -1.613 12.588 10.288 1.00 83.56 130 PHE A O 1
ATOM 1116 N N . LYS A 1 131 ? 0.386 12.259 9.287 1.00 79.25 131 LYS A N 1
ATOM 1117 C CA . LYS A 1 131 ? 1.166 12.087 10.514 1.00 79.25 131 LYS A CA 1
ATOM 1118 C C . LYS A 1 131 ? 1.369 13.426 11.230 1.00 79.25 131 LYS A C 1
ATOM 1120 O O . LYS A 1 131 ? 1.185 13.485 12.441 1.00 79.25 131 LYS A O 1
ATOM 1125 N N . ASN A 1 132 ? 1.668 14.488 10.481 1.00 74.88 132 ASN A N 1
ATOM 1126 C CA . ASN A 1 132 ? 2.002 15.800 11.044 1.00 74.88 132 ASN A CA 1
ATOM 1127 C C . ASN A 1 132 ? 0.771 16.599 11.512 1.00 74.88 132 ASN A C 1
ATOM 1129 O O . ASN A 1 132 ? 0.867 17.344 12.475 1.00 74.88 132 ASN A O 1
ATOM 1133 N N . LYS A 1 133 ? -0.419 16.366 10.937 1.00 64.06 133 LYS A N 1
ATOM 1134 C CA . LYS A 1 133 ? -1.697 16.969 11.387 1.00 64.06 133 LYS A CA 1
ATOM 1135 C C . LYS A 1 133 ? -2.190 16.519 12.778 1.00 64.06 133 LYS A C 1
ATOM 1137 O O . LYS A 1 133 ? -3.319 16.817 13.144 1.00 64.06 133 LYS A O 1
ATOM 1142 N N . LYS A 1 134 ? -1.398 15.743 13.523 1.00 52.44 134 LYS A N 1
ATOM 1143 C CA . LYS A 1 134 ? -1.692 15.299 14.897 1.00 52.44 134 LYS A CA 1
ATOM 1144 C C . LYS A 1 134 ? -0.938 16.101 15.972 1.00 52.44 134 LYS A C 1
ATOM 1146 O O . LYS A 1 134 ? -0.992 15.701 17.131 1.00 52.44 134 LYS A O 1
ATOM 1151 N N . GLN A 1 135 ? -0.213 17.157 15.597 1.00 41.78 135 GLN A N 1
ATOM 1152 C CA . GLN A 1 135 ? 0.530 18.011 16.535 1.00 41.78 135 GLN A CA 1
ATOM 1153 C C . GLN A 1 135 ? -0.137 19.364 16.833 1.00 41.78 135 GLN A C 1
ATOM 1155 O O . GLN A 1 135 ? 0.438 20.124 17.605 1.00 41.78 135 GLN A O 1
ATOM 1160 N N . ASP A 1 136 ? -1.341 19.613 16.309 1.00 34.19 136 ASP A N 1
ATOM 1161 C CA . ASP A 1 136 ? -2.155 20.800 16.615 1.00 34.19 136 ASP A CA 1
ATOM 1162 C C . ASP A 1 136 ? -3.422 20.418 17.396 1.00 34.19 136 ASP A C 1
ATOM 1164 O O . ASP A 1 136 ? -4.099 19.444 16.975 1.00 34.19 136 ASP A O 1
#

Secondary structure (DSSP, 8-state):
---TTHHHHHHHHHHHHHHH----HHHHTT-S--EEEEEEEEETTTTEEEEEEEETTS-EEEESSHHHHHHHHHHHHHHHHHHHHHHHHHHHHHHHTT----HHHHHHHHHHHHHHHHHHHHHHHHHHHHHHTT--

Radius of gyration: 17.64 Å; chains: 1; bounding box: 41×37×52 Å

Sequence (136 aa):
MILKNEKLHKEIYEKISSMYGIKFKAQLKDSPIEFYKFSTLNDIISDKESYLIIFANKESIKFRNKSEFLKEFMNYIYCKILELENQFNELNNREYNGMKYDKNNIFMQHEEIGNGQYKLNQILKKFETFKNKKQD

pLDDT: mean 86.84, std 13.23, range [34.19, 97.62]

Foldseek 3Di:
DDLPCPPVQVVVQVVVCVQQVQDCVVLCVLAPWAWDDKDWDADPVVRAIWIWTATPVRDIAIGRHPVSCLVRVLVVLVVVLVVLVVVLVVLVVVVVVPPDDDPVVSVVSNVSSVSNNVSSVVVNVSSVVVVVVVPD

Organism: Chryseobacterium oleae (NCBI:txid491207)